Protein AF-A0A661AE64-F1 (afdb_monomer_lite)

Foldseek 3Di:
DDDDDDDVVVLVVVVVVLVVCLVVLPQEEEEEEDEPQLLVVHRCVVVVLVCVVRHNYYHHDYDPVCVVSCCVVNVPPDDDDDDDDPDD

Secondary structure (DSSP, 8-state):
-------HHHHHHHHHHHHHHHHTT-SEEEEEEE-HHHHTT-TTHHHHHHHHHH-SEEEEEE-GGGHHHHHHHHT--S----------

pLDDT: mean 91.34, std 11.49, range [39.94, 98.19]

Structure (mmCIF, N/CA/C/O backbone):
data_AF-A0A661AE64-F1
#
_entry.id   AF-A0A661AE64-F1
#
loop_
_atom_site.group_PDB
_atom_site.id
_atom_site.type_symbol
_atom_site.label_atom_id
_atom_site.label_alt_id
_atom_site.label_comp_id
_atom_site.label_asym_id
_atom_site.label_entity_id
_atom_site.label_seq_id
_atom_site.pdbx_PDB_ins_code
_atom_site.Cartn_x
_atom_site.Cartn_y
_atom_site.Cartn_z
_atom_site.occupancy
_atom_site.B_iso_or_equiv
_atom_site.auth_seq_id
_atom_site.auth_comp_id
_atom_site.auth_asym_id
_atom_site.auth_atom_id
_atom_site.pdbx_PDB_model_num
ATOM 1 N N . MET A 1 1 ? 15.179 -1.707 -15.273 1.00 55.88 1 MET A N 1
ATOM 2 C CA . MET A 1 1 ? 15.066 -1.236 -13.875 1.00 55.88 1 MET A CA 1
ATOM 3 C C . MET A 1 1 ? 15.880 0.041 -13.735 1.00 55.88 1 MET A C 1
ATOM 5 O O . MET A 1 1 ? 17.058 0.018 -14.068 1.00 55.88 1 MET A O 1
ATOM 9 N N . GLY A 1 2 ? 15.244 1.157 -13.364 1.00 63.19 2 GLY A N 1
ATOM 10 C CA . GLY A 1 2 ? 15.917 2.446 -13.152 1.00 63.19 2 GLY A CA 1
ATOM 11 C C . GLY A 1 2 ? 16.666 2.507 -11.816 1.00 63.19 2 GLY A C 1
ATOM 12 O O . GLY A 1 2 ? 16.576 1.588 -11.004 1.00 63.19 2 GLY A O 1
ATOM 13 N N . ARG A 1 3 ? 17.416 3.589 -11.584 1.00 64.69 3 ARG A N 1
ATOM 14 C CA . ARG A 1 3 ? 18.118 3.828 -10.316 1.00 64.69 3 ARG A CA 1
ATOM 15 C C . ARG A 1 3 ? 17.158 4.491 -9.330 1.00 64.69 3 ARG A C 1
ATOM 17 O O . ARG A 1 3 ? 16.749 5.625 -9.553 1.00 64.69 3 ARG A O 1
ATOM 24 N N . PHE A 1 4 ? 16.817 3.792 -8.255 1.00 70.69 4 PHE A N 1
ATOM 25 C CA . PHE A 1 4 ? 15.990 4.325 -7.172 1.00 70.69 4 PHE A CA 1
ATOM 26 C C . PHE A 1 4 ? 16.875 4.760 -6.003 1.00 70.69 4 PHE A C 1
ATOM 28 O O . PHE A 1 4 ? 17.886 4.119 -5.710 1.00 70.69 4 PHE A O 1
ATOM 35 N N . TYR A 1 5 ? 16.489 5.845 -5.338 1.00 75.31 5 TYR A N 1
ATOM 36 C CA . TYR A 1 5 ? 17.091 6.287 -4.084 1.00 75.31 5 TYR A CA 1
ATOM 37 C C . TYR A 1 5 ? 16.049 6.168 -2.978 1.00 75.31 5 TYR A C 1
ATOM 39 O O . TYR A 1 5 ? 15.026 6.846 -3.008 1.00 75.31 5 TYR A O 1
ATOM 47 N N . PHE A 1 6 ? 16.324 5.312 -1.998 1.00 80.44 6 PHE A N 1
ATOM 48 C CA . PHE A 1 6 ? 15.495 5.178 -0.807 1.00 80.44 6 PHE A CA 1
ATOM 49 C C . PHE A 1 6 ? 16.061 6.066 0.288 1.00 80.44 6 PHE A C 1
ATOM 51 O O . PHE A 1 6 ? 17.205 5.885 0.700 1.00 80.44 6 PHE A O 1
ATOM 58 N N . LEU A 1 7 ? 15.260 7.024 0.750 1.00 87.75 7 LEU A N 1
ATOM 59 C CA . LEU A 1 7 ? 15.591 7.863 1.895 1.00 87.75 7 LEU A CA 1
ATOM 60 C C . LEU A 1 7 ? 15.034 7.193 3.157 1.00 87.75 7 LEU A C 1
ATOM 62 O O . LEU A 1 7 ? 13.812 7.181 3.332 1.00 87.75 7 LEU A O 1
ATOM 66 N N . PRO A 1 8 ? 15.879 6.652 4.057 1.00 88.69 8 PRO A N 1
ATOM 67 C CA . PRO A 1 8 ? 15.404 5.996 5.275 1.00 88.69 8 PRO A CA 1
ATOM 68 C C . PRO A 1 8 ? 14.496 6.897 6.118 1.00 88.69 8 PRO A C 1
ATOM 70 O O . PRO A 1 8 ? 13.501 6.436 6.667 1.00 88.69 8 PRO A O 1
ATOM 73 N N . GLN A 1 9 ? 14.789 8.200 6.158 1.00 93.00 9 GLN A N 1
ATOM 74 C CA . GLN A 1 9 ? 13.980 9.194 6.864 1.00 93.00 9 GLN A CA 1
ATOM 75 C C . GLN A 1 9 ? 12.580 9.340 6.255 1.00 93.00 9 GLN A C 1
ATOM 77 O O . GLN A 1 9 ? 11.614 9.515 6.991 1.00 93.00 9 GLN A O 1
ATOM 82 N N . GLY A 1 10 ? 12.457 9.232 4.928 1.00 91.00 10 GLY A N 1
ATOM 83 C CA . GLY A 1 10 ? 11.162 9.239 4.245 1.00 91.00 10 GLY A CA 1
ATOM 84 C C . GLY A 1 10 ? 10.335 8.000 4.584 1.00 91.00 10 GLY A C 1
ATOM 85 O O . GLY A 1 10 ? 9.145 8.109 4.868 1.00 91.00 10 GLY A O 1
ATOM 86 N N . MET A 1 11 ? 10.982 6.833 4.657 1.00 89.94 11 MET A N 1
ATOM 87 C CA . MET A 1 11 ? 10.323 5.586 5.062 1.00 89.94 11 MET A CA 1
ATOM 88 C C . MET A 1 11 ? 9.835 5.642 6.515 1.00 89.94 11 MET A C 1
ATOM 90 O O . MET A 1 11 ? 8.707 5.253 6.807 1.00 89.94 11 MET A O 1
ATOM 94 N N . GLU A 1 12 ? 10.659 6.162 7.428 1.00 93.94 12 GLU A N 1
ATOM 95 C CA . GLU A 1 12 ? 10.265 6.373 8.826 1.00 93.94 12 GLU A CA 1
ATOM 96 C C . GLU A 1 12 ? 9.127 7.386 8.960 1.00 93.94 12 GLU A C 1
ATOM 98 O O . GLU A 1 12 ? 8.193 7.185 9.738 1.00 93.94 12 GLU A O 1
ATOM 103 N N . PHE A 1 13 ? 9.160 8.458 8.170 1.00 94.62 13 PHE A N 1
ATOM 104 C CA . PHE A 1 13 ? 8.074 9.425 8.135 1.00 94.62 13 PHE A CA 1
ATOM 105 C C . PHE A 1 13 ? 6.754 8.780 7.690 1.00 94.62 13 PHE A C 1
ATOM 10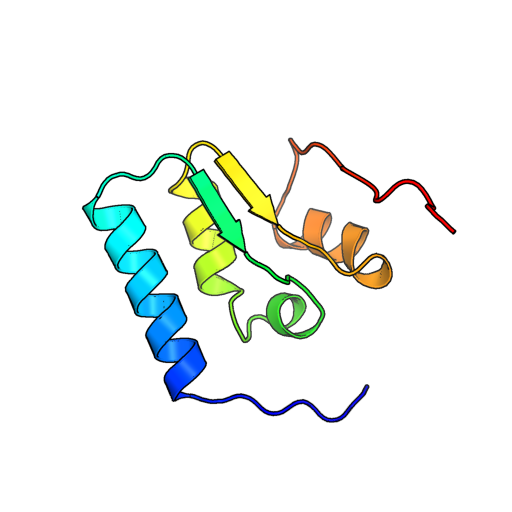7 O O . PHE A 1 13 ? 5.754 8.916 8.393 1.00 94.62 13 PHE A O 1
ATOM 114 N N . ALA A 1 14 ? 6.754 7.998 6.607 1.00 93.12 14 ALA A N 1
ATOM 115 C CA . ALA A 1 14 ? 5.569 7.269 6.150 1.00 93.12 14 ALA A CA 1
ATOM 116 C C . ALA A 1 14 ? 5.023 6.303 7.220 1.00 93.12 14 ALA A C 1
ATOM 118 O O . ALA A 1 14 ? 3.817 6.264 7.461 1.00 93.12 14 ALA A O 1
ATOM 119 N N . ARG A 1 15 ? 5.900 5.588 7.944 1.00 94.75 15 ARG A N 1
ATOM 120 C CA . ARG A 1 15 ? 5.496 4.730 9.077 1.00 94.75 15 ARG A CA 1
ATOM 121 C C . ARG A 1 15 ? 4.827 5.515 10.200 1.00 94.75 15 ARG A C 1
ATOM 123 O O . ARG A 1 15 ? 3.875 5.023 10.800 1.00 94.75 15 ARG A O 1
ATOM 130 N N . ARG A 1 16 ? 5.311 6.722 10.502 1.00 97.12 16 ARG A N 1
ATOM 131 C CA . ARG A 1 16 ? 4.693 7.600 11.507 1.00 97.12 16 ARG A CA 1
ATOM 132 C C . ARG A 1 16 ? 3.320 8.091 11.063 1.00 97.12 16 ARG A C 1
ATOM 134 O O . ARG A 1 16 ? 2.421 8.113 11.893 1.00 97.12 16 ARG A O 1
ATOM 141 N N . ILE A 1 17 ? 3.153 8.444 9.787 1.00 96.69 17 ILE A N 1
ATOM 142 C CA . ILE A 1 17 ? 1.847 8.828 9.230 1.00 96.69 17 ILE A CA 1
ATOM 143 C C . ILE A 1 17 ? 0.860 7.665 9.325 1.00 96.69 17 ILE A C 1
ATOM 145 O O . ILE A 1 17 ? -0.235 7.856 9.839 1.00 96.69 17 ILE A O 1
ATOM 149 N N . TYR A 1 18 ? 1.271 6.459 8.925 1.00 96.81 18 TYR A N 1
ATOM 150 C CA . TYR A 1 18 ? 0.448 5.257 9.067 1.00 96.81 18 TYR A CA 1
ATOM 151 C C . TYR A 1 18 ? 0.022 5.026 10.522 1.00 96.81 18 TYR A C 1
ATOM 153 O O . TYR A 1 18 ? -1.168 4.947 10.806 1.00 96.81 18 TYR A O 1
ATOM 161 N N . LYS A 1 19 ? 0.976 4.998 11.464 1.00 97.31 19 LYS A N 1
ATOM 162 C CA . LYS A 1 19 ? 0.666 4.827 12.893 1.00 97.31 19 LYS A CA 1
ATOM 163 C C . LYS A 1 19 ? -0.294 5.895 13.397 1.00 97.31 19 LYS A C 1
ATOM 165 O O . LYS A 1 19 ? -1.239 5.573 14.104 1.00 97.31 19 LYS A O 1
ATOM 170 N N . LYS A 1 20 ? -0.071 7.151 13.006 1.00 98.06 20 LYS A N 1
ATOM 171 C CA . LYS A 1 20 ? -0.932 8.249 13.427 1.00 98.06 20 LYS A CA 1
ATOM 172 C C . LYS A 1 20 ? -2.351 8.097 12.886 1.00 98.06 20 LYS A C 1
ATOM 174 O O . LYS A 1 20 ? -3.280 8.335 13.640 1.00 98.06 20 LYS A O 1
ATOM 179 N N . ALA A 1 21 ? -2.500 7.670 11.632 1.00 97.81 21 ALA A N 1
ATOM 180 C CA . ALA A 1 21 ? -3.799 7.430 11.013 1.00 97.81 21 ALA A CA 1
ATOM 181 C C . ALA A 1 21 ? -4.576 6.297 11.707 1.00 97.81 21 ALA A C 1
ATOM 183 O O . ALA A 1 21 ? -5.785 6.403 11.870 1.00 97.81 21 ALA A O 1
ATOM 184 N N . ILE A 1 22 ? -3.881 5.252 12.174 1.00 97.38 22 ILE A N 1
ATOM 185 C CA . ILE A 1 22 ? -4.485 4.210 13.020 1.00 97.38 22 ILE A CA 1
ATOM 186 C C . ILE A 1 22 ? -4.918 4.787 14.374 1.00 97.38 22 ILE A C 1
ATOM 188 O O . ILE A 1 22 ? -6.044 4.567 14.803 1.00 97.38 22 ILE A O 1
ATOM 192 N N . GLU A 1 23 ? -4.043 5.543 15.045 1.00 97.81 23 GLU A N 1
ATOM 193 C CA . GLU A 1 23 ? -4.335 6.151 16.354 1.00 97.81 23 GLU A CA 1
ATOM 194 C C . GLU A 1 23 ? -5.507 7.137 16.321 1.00 97.81 23 GLU A C 1
ATOM 196 O O . GLU A 1 23 ? -6.192 7.296 17.328 1.00 97.81 23 GLU A O 1
ATOM 201 N N . THR A 1 24 ? -5.697 7.848 15.209 1.00 97.62 24 THR A N 1
ATOM 202 C CA . THR A 1 24 ? -6.801 8.803 15.037 1.00 97.62 24 THR A CA 1
ATOM 203 C C . THR A 1 24 ? -8.025 8.188 14.370 1.00 97.62 24 THR A C 1
ATOM 205 O O . THR A 1 24 ? -8.969 8.921 14.092 1.00 97.62 24 THR A O 1
ATOM 208 N N . GLU A 1 25 ? -8.027 6.867 14.156 1.00 96.75 25 GLU A N 1
ATOM 209 C CA . GLU A 1 25 ? -9.138 6.120 13.557 1.00 96.75 25 GLU A CA 1
ATOM 210 C C . GLU A 1 25 ? -9.577 6.712 12.206 1.00 96.75 25 GLU A C 1
ATOM 212 O O . GLU A 1 25 ? -10.767 6.832 11.898 1.00 96.75 25 GLU A O 1
ATOM 217 N N . GLU A 1 26 ? -8.603 7.111 11.382 1.00 98.06 26 GLU A N 1
ATOM 218 C CA . GLU A 1 26 ? -8.898 7.593 10.038 1.00 98.06 26 GLU A CA 1
ATOM 219 C C . GLU A 1 26 ? -9.600 6.499 9.239 1.00 98.06 26 GLU A C 1
ATOM 221 O O . GLU A 1 26 ? -9.210 5.335 9.249 1.00 98.06 26 GLU A O 1
ATOM 226 N N . LYS A 1 27 ? -10.624 6.882 8.479 1.00 97.69 27 LYS A N 1
ATOM 227 C CA . LYS A 1 27 ? -11.345 5.946 7.603 1.00 97.69 27 LYS A CA 1
ATOM 228 C C . LYS A 1 27 ? -10.675 5.777 6.245 1.00 97.69 27 LYS A C 1
ATOM 230 O O . LYS A 1 27 ? -10.898 4.773 5.574 1.00 97.69 27 LYS A O 1
ATOM 235 N N . ASN A 1 28 ? -9.914 6.783 5.814 1.00 97.56 28 ASN A N 1
ATOM 236 C CA . ASN A 1 28 ? -9.339 6.868 4.476 1.00 97.56 28 ASN A CA 1
ATOM 237 C C . ASN A 1 28 ? -7.815 6.858 4.555 1.00 97.56 28 ASN A C 1
ATOM 239 O O . ASN A 1 28 ? -7.233 7.653 5.292 1.00 97.56 28 ASN A O 1
ATOM 243 N N . PHE A 1 29 ? -7.174 6.033 3.732 1.00 97.69 29 PHE A N 1
ATOM 244 C CA . PHE A 1 29 ? -5.720 5.992 3.633 1.00 97.69 29 PHE A CA 1
ATOM 245 C C . PHE A 1 29 ? -5.259 6.041 2.179 1.00 97.69 29 PHE A C 1
ATOM 247 O O . PHE A 1 29 ? -5.825 5.383 1.306 1.00 97.69 29 PHE A O 1
ATOM 254 N N . PHE A 1 30 ? -4.230 6.844 1.919 1.00 96.81 30 PHE A N 1
ATOM 255 C CA . PHE A 1 30 ? -3.725 7.113 0.576 1.00 96.81 30 PHE A CA 1
ATOM 256 C C . PHE A 1 30 ? -2.273 6.661 0.479 1.00 96.81 30 PHE A C 1
ATOM 258 O O . PHE A 1 30 ? -1.443 7.047 1.304 1.00 96.81 30 PHE A O 1
ATOM 265 N N . ILE A 1 31 ? -1.965 5.865 -0.542 1.00 95.44 31 ILE A N 1
ATOM 266 C CA . ILE A 1 31 ? -0.608 5.415 -0.848 1.00 95.44 31 ILE A CA 1
ATOM 267 C C . ILE A 1 31 ? -0.282 5.833 -2.279 1.00 95.44 31 ILE A C 1
ATOM 269 O O . ILE A 1 31 ? -0.920 5.387 -3.232 1.00 95.44 31 ILE A O 1
ATOM 273 N N . ASP A 1 32 ? 0.714 6.705 -2.412 1.00 92.38 32 ASP A N 1
ATOM 274 C CA . ASP A 1 32 ? 1.059 7.328 -3.692 1.00 92.38 32 ASP A CA 1
ATOM 275 C C . ASP A 1 32 ? 1.615 6.344 -4.720 1.00 92.38 32 ASP A C 1
ATOM 277 O O . ASP A 1 32 ? 1.443 6.572 -5.903 1.00 92.38 32 ASP A O 1
ATOM 281 N N . GLU A 1 33 ? 2.264 5.247 -4.320 1.00 92.75 33 GLU A N 1
ATOM 282 C CA . GLU A 1 33 ? 2.692 4.233 -5.285 1.00 92.75 33 GLU A CA 1
ATOM 283 C C . GLU A 1 33 ? 2.822 2.840 -4.654 1.00 92.75 33 GLU A C 1
ATOM 285 O O . GLU A 1 33 ? 3.473 2.677 -3.622 1.00 92.75 33 GLU A O 1
ATOM 290 N N . ILE A 1 34 ? 2.248 1.831 -5.316 1.00 95.12 34 ILE A N 1
ATOM 291 C CA . ILE A 1 34 ? 2.584 0.412 -5.143 1.00 95.12 34 ILE A CA 1
ATOM 292 C C . ILE A 1 34 ? 3.127 -0.114 -6.471 1.00 95.12 34 ILE A C 1
ATOM 294 O O . ILE A 1 34 ? 2.488 0.008 -7.524 1.00 95.12 34 ILE A O 1
ATOM 298 N N . GLY A 1 35 ? 4.319 -0.707 -6.426 1.00 94.38 35 GLY A N 1
ATOM 299 C CA . GLY A 1 35 ? 5.022 -1.133 -7.629 1.00 94.38 35 GLY A CA 1
ATOM 300 C C . GLY A 1 35 ? 5.958 -2.322 -7.408 1.00 94.38 35 GLY A C 1
ATOM 301 O O . GLY A 1 35 ? 5.735 -3.139 -6.513 1.00 94.38 35 GLY A O 1
ATOM 302 N N . PRO A 1 36 ? 7.021 -2.446 -8.229 1.00 94.44 36 PRO A N 1
ATOM 303 C CA . PRO A 1 36 ? 7.924 -3.596 -8.189 1.00 94.44 36 PRO A CA 1
ATOM 304 C C . PRO A 1 36 ? 8.551 -3.849 -6.815 1.00 94.44 36 PRO A C 1
ATOM 306 O O . PRO A 1 36 ? 8.761 -4.995 -6.433 1.00 94.44 36 PRO A O 1
ATOM 309 N N . LEU A 1 37 ? 8.827 -2.789 -6.054 1.00 92.88 37 LEU A N 1
ATOM 310 C CA . LEU A 1 37 ? 9.454 -2.907 -4.744 1.00 92.88 37 LEU A CA 1
ATOM 311 C C . LEU A 1 37 ? 8.536 -3.601 -3.733 1.00 92.88 37 LEU A C 1
ATOM 313 O O . LEU A 1 37 ? 8.961 -4.516 -3.030 1.00 92.88 37 LEU A O 1
ATOM 317 N N . GLU A 1 38 ? 7.271 -3.198 -3.680 1.00 95.31 38 GLU A N 1
ATOM 318 C CA . GLU A 1 38 ? 6.275 -3.795 -2.797 1.00 95.31 38 GLU A CA 1
ATOM 319 C C . GLU A 1 38 ? 5.906 -5.214 -3.235 1.00 95.31 38 GLU A C 1
ATOM 321 O O . GLU A 1 38 ? 5.661 -6.078 -2.391 1.00 95.31 38 GLU A O 1
ATOM 326 N N . LEU A 1 39 ? 5.949 -5.495 -4.542 1.00 96.44 39 LEU A N 1
ATOM 327 C CA . LEU A 1 39 ? 5.820 -6.858 -5.064 1.00 96.44 39 LEU A CA 1
ATOM 328 C C . LEU A 1 39 ? 6.946 -7.785 -4.567 1.00 96.44 39 LEU A C 1
ATOM 330 O O . LEU A 1 39 ? 6.703 -8.976 -4.363 1.00 96.44 39 LEU A O 1
ATOM 334 N N . GLU A 1 40 ? 8.132 -7.241 -4.282 1.00 95.50 40 GLU A N 1
ATOM 335 C CA . GLU A 1 40 ? 9.278 -7.938 -3.675 1.00 95.50 40 GLU A CA 1
ATOM 336 C C . GLU A 1 40 ? 9.288 -7.913 -2.130 1.00 95.50 40 GLU A C 1
ATOM 338 O O . GLU A 1 40 ? 10.321 -8.189 -1.520 1.00 95.50 40 GLU A O 1
ATOM 343 N N . ASP A 1 41 ? 8.173 -7.562 -1.479 1.00 96.00 41 ASP A N 1
ATOM 344 C CA . ASP A 1 41 ? 8.060 -7.454 -0.011 1.00 96.00 41 ASP A CA 1
ATOM 345 C C . ASP A 1 41 ? 9.005 -6.423 0.627 1.00 96.00 41 ASP A C 1
ATOM 347 O O . ASP A 1 41 ? 9.343 -6.486 1.809 1.00 96.00 41 ASP A O 1
ATOM 351 N N . LYS A 1 42 ? 9.406 -5.420 -0.153 1.00 92.50 42 LYS A N 1
ATOM 352 C CA . LYS A 1 42 ? 10.190 -4.272 0.306 1.00 92.50 42 LYS A CA 1
ATOM 353 C C . LYS A 1 42 ? 9.299 -3.030 0.383 1.00 92.50 42 LYS A C 1
ATOM 355 O O . LYS A 1 42 ? 8.085 -3.092 0.182 1.00 92.50 42 LYS A O 1
ATOM 360 N N . GLY A 1 43 ? 9.912 -1.890 0.704 1.00 91.38 43 GLY A N 1
ATOM 361 C CA . GLY A 1 43 ? 9.236 -0.596 0.675 1.00 91.38 43 GLY A CA 1
ATOM 362 C C . GLY A 1 43 ? 8.031 -0.551 1.610 1.00 91.38 43 GLY A C 1
ATOM 363 O O . GLY A 1 43 ? 8.167 -0.766 2.819 1.00 91.38 43 GLY A O 1
ATOM 364 N N . PHE A 1 44 ? 6.861 -0.276 1.039 1.00 93.56 44 PHE A N 1
ATOM 365 C CA . PHE A 1 44 ? 5.596 -0.174 1.763 1.00 93.56 44 PHE A CA 1
ATOM 366 C C . PHE A 1 44 ? 4.754 -1.457 1.756 1.00 93.56 44 PHE A C 1
ATOM 368 O O . PHE A 1 44 ? 3.608 -1.401 2.187 1.00 93.56 44 PHE A O 1
ATOM 375 N N . SER A 1 45 ? 5.291 -2.618 1.350 1.00 95.44 45 SER A N 1
ATOM 376 C CA . SER A 1 45 ? 4.505 -3.865 1.227 1.00 95.44 45 SER A CA 1
ATOM 377 C C . SER A 1 45 ? 3.766 -4.222 2.520 1.00 95.44 45 SER A C 1
ATOM 379 O O . SER A 1 45 ? 2.567 -4.500 2.504 1.00 95.44 45 SER A O 1
ATOM 381 N N . HIS A 1 46 ? 4.464 -4.140 3.657 1.00 94.44 46 HIS A N 1
ATOM 382 C CA . HIS A 1 46 ? 3.875 -4.406 4.970 1.00 94.44 46 HIS A CA 1
ATOM 383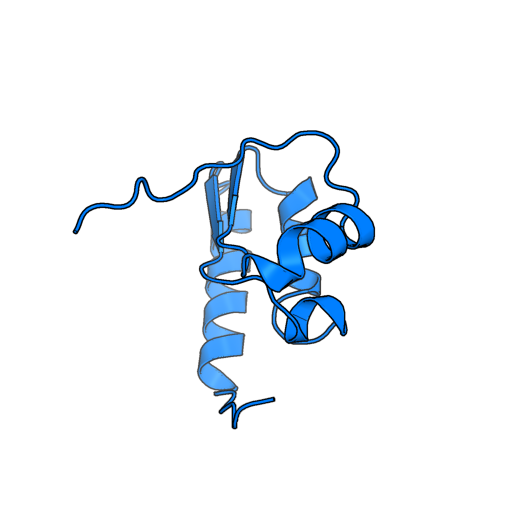 C C . HIS A 1 46 ? 2.794 -3.385 5.339 1.00 94.44 46 HIS A C 1
ATOM 385 O O . HIS A 1 46 ? 1.705 -3.778 5.733 1.00 94.44 46 HIS A O 1
ATOM 391 N N . ILE A 1 47 ? 3.059 -2.089 5.134 1.00 95.38 47 ILE A N 1
ATOM 392 C CA . ILE A 1 47 ? 2.076 -1.029 5.406 1.00 95.38 47 ILE A CA 1
ATOM 393 C C . ILE A 1 47 ? 0.837 -1.221 4.535 1.00 95.38 47 ILE A C 1
ATOM 395 O O . ILE A 1 47 ? -0.273 -1.083 5.028 1.00 95.38 47 ILE A O 1
ATOM 399 N N . PHE A 1 48 ? 1.010 -1.555 3.256 1.00 97.06 48 PHE A N 1
ATOM 400 C CA . PHE A 1 48 ? -0.111 -1.764 2.352 1.00 97.06 48 PHE A CA 1
ATOM 401 C C . PHE A 1 48 ? -0.946 -2.974 2.769 1.00 97.06 48 PHE A C 1
ATOM 403 O O . PHE A 1 48 ? -2.164 -2.866 2.852 1.00 97.06 48 PHE A O 1
ATOM 410 N N . ARG A 1 49 ? -0.303 -4.098 3.110 1.00 96.81 49 ARG A N 1
ATOM 411 C CA . ARG A 1 49 ? -0.997 -5.292 3.608 1.00 96.81 49 ARG A CA 1
ATOM 412 C C . ARG A 1 49 ? -1.794 -5.003 4.877 1.00 96.81 49 ARG A C 1
ATOM 414 O O . ARG A 1 49 ? -2.952 -5.395 4.949 1.00 96.81 49 ARG A O 1
ATOM 421 N N . ASP A 1 50 ? -1.196 -4.309 5.838 1.00 96.00 50 ASP A N 1
ATOM 422 C CA . ASP A 1 50 ? -1.876 -3.984 7.091 1.00 96.00 50 ASP A CA 1
ATOM 423 C C . ASP A 1 50 ? -3.006 -2.968 6.858 1.00 96.00 50 ASP A C 1
ATOM 425 O O . ASP A 1 50 ? -4.096 -3.097 7.423 1.00 96.00 50 ASP A O 1
ATOM 429 N N . ALA A 1 51 ? -2.781 -1.989 5.974 1.00 96.06 51 ALA A N 1
ATOM 430 C CA . ALA A 1 51 ? -3.768 -0.980 5.614 1.00 96.06 51 ALA A CA 1
ATOM 431 C C . ALA A 1 51 ? -5.042 -1.613 5.044 1.00 96.06 51 ALA A C 1
ATOM 433 O O . ALA A 1 51 ? -6.121 -1.198 5.458 1.00 96.06 51 ALA A O 1
ATOM 434 N N . LEU A 1 52 ? -4.926 -2.652 4.197 1.00 95.75 52 LEU A N 1
ATOM 435 C CA . LEU A 1 52 ? -6.058 -3.396 3.604 1.00 95.75 52 LEU A CA 1
ATOM 436 C C . LEU A 1 52 ? -7.061 -3.928 4.631 1.00 95.75 52 LEU A C 1
ATOM 438 O O . LEU A 1 52 ? -8.222 -4.130 4.293 1.00 95.75 52 LEU A O 1
ATOM 442 N N . THR A 1 53 ? -6.626 -4.141 5.871 1.00 94.75 53 THR A N 1
ATOM 443 C CA . THR A 1 53 ? -7.488 -4.597 6.970 1.00 94.75 53 THR A CA 1
ATOM 444 C C . THR A 1 53 ? -7.760 -3.531 8.028 1.00 94.75 53 THR A C 1
ATOM 446 O O . THR A 1 53 ? -8.573 -3.763 8.918 1.00 94.75 53 THR A O 1
ATOM 449 N N . SER A 1 54 ? -7.075 -2.388 7.964 1.00 96.12 54 SER A N 1
ATOM 450 C CA . SER A 1 54 ? -7.120 -1.362 9.013 1.00 96.12 54 SER A CA 1
ATOM 451 C C . SER A 1 54 ? -7.945 -0.130 8.645 1.00 96.12 54 SER A C 1
ATOM 453 O O . SER A 1 54 ? -8.330 0.618 9.537 1.00 96.12 54 SER A O 1
ATOM 455 N N . PHE A 1 55 ? -8.211 0.096 7.358 1.00 97.50 55 PHE A N 1
ATOM 456 C CA . PHE A 1 55 ? -8.942 1.268 6.877 1.00 97.50 55 PHE A CA 1
ATOM 457 C C . PHE A 1 55 ? -10.20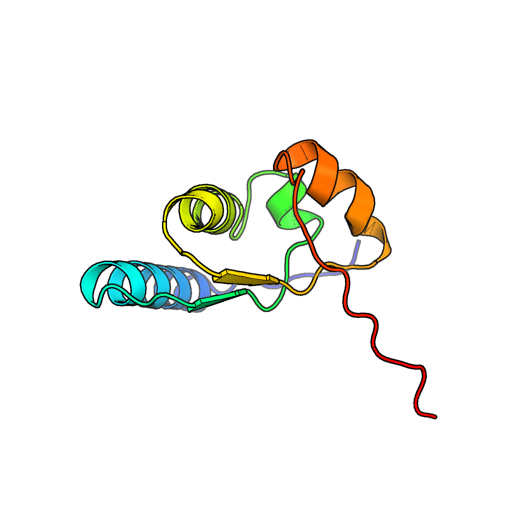3 0.860 6.120 1.00 97.50 55 PHE A C 1
ATOM 459 O O . PHE A 1 55 ? -10.215 -0.147 5.418 1.00 97.50 55 PHE A O 1
ATOM 466 N N . GLU A 1 56 ? -11.252 1.679 6.220 1.00 96.44 56 GLU A N 1
ATOM 467 C CA . GLU A 1 56 ? -12.492 1.471 5.461 1.00 96.44 56 GLU A CA 1
ATOM 468 C C . GLU A 1 56 ? -12.277 1.705 3.960 1.00 96.44 56 GLU A C 1
ATOM 470 O O . GLU A 1 56 ? -12.830 0.988 3.132 1.00 96.44 56 GLU A O 1
ATOM 475 N N . ASN A 1 57 ? -11.480 2.717 3.603 1.00 96.62 57 ASN A N 1
ATOM 476 C CA . ASN A 1 57 ? -11.228 3.096 2.218 1.00 96.62 57 ASN A CA 1
ATOM 477 C C . ASN A 1 57 ? -9.735 3.294 1.975 1.00 96.62 57 ASN A C 1
ATOM 479 O O . ASN A 1 57 ? -9.067 4.052 2.686 1.00 96.62 57 ASN A O 1
ATOM 483 N N . ILE A 1 58 ? -9.220 2.661 0.923 1.00 96.56 58 ILE A N 1
ATOM 484 C CA . ILE A 1 58 ? -7.811 2.754 0.544 1.00 96.56 58 ILE A CA 1
ATOM 485 C C . ILE A 1 58 ? -7.714 3.186 -0.904 1.00 96.56 58 ILE A C 1
ATOM 487 O O . ILE A 1 58 ? -8.304 2.581 -1.799 1.00 96.56 58 ILE A O 1
ATOM 491 N N . TYR A 1 59 ? -6.927 4.228 -1.122 1.00 96.94 59 TYR A N 1
ATOM 492 C CA . TYR A 1 59 ? -6.651 4.779 -2.434 1.00 96.94 59 TYR A CA 1
ATOM 493 C C . TYR A 1 59 ? -5.178 4.571 -2.729 1.00 96.94 59 TYR A C 1
ATOM 495 O O . TYR A 1 59 ? -4.308 5.021 -1.984 1.00 96.94 59 TYR A O 1
ATOM 503 N N . VAL A 1 60 ? -4.903 3.872 -3.820 1.00 96.25 60 VAL A N 1
ATOM 504 C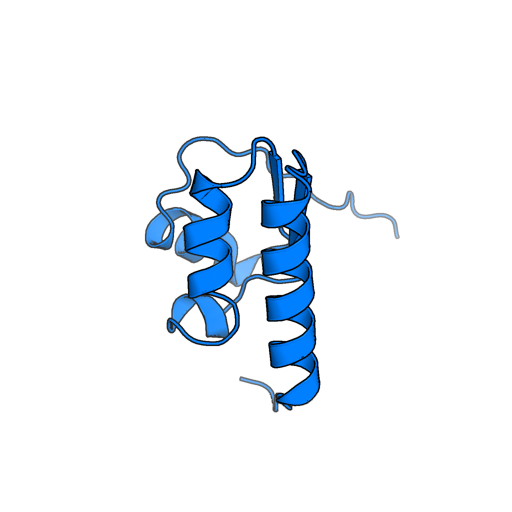 CA . VAL A 1 60 ? -3.548 3.510 -4.205 1.00 96.25 60 VAL A CA 1
ATOM 505 C C . VAL A 1 60 ? -3.333 3.812 -5.674 1.00 96.25 60 VAL A C 1
ATOM 507 O O . VAL A 1 60 ? -4.166 3.465 -6.514 1.00 96.25 60 VAL A O 1
ATOM 510 N N . VAL A 1 61 ? -2.207 4.440 -5.998 1.00 96.06 61 VAL A N 1
ATOM 511 C CA . VAL A 1 61 ? -1.745 4.484 -7.385 1.00 96.06 61 VAL A CA 1
ATOM 512 C C . VAL A 1 61 ? -0.898 3.245 -7.625 1.00 96.06 61 VAL A C 1
ATOM 514 O O . VAL A 1 61 ? 0.053 2.955 -6.899 1.00 96.06 61 VAL A O 1
ATOM 517 N N . VAL A 1 62 ? -1.251 2.495 -8.659 1.00 94.88 62 VAL A N 1
ATOM 518 C CA . VAL A 1 62 ? -0.513 1.304 -9.068 1.00 94.88 62 VAL A CA 1
ATOM 519 C C . VAL A 1 62 ? 0.065 1.572 -10.445 1.00 94.88 62 VAL A C 1
ATOM 521 O O . VAL A 1 62 ? -0.648 2.037 -11.339 1.00 94.88 62 VAL A O 1
ATOM 524 N N . ARG A 1 63 ? 1.356 1.279 -10.639 1.00 90.75 63 ARG A N 1
ATOM 525 C CA . ARG A 1 63 ? 1.940 1.290 -11.989 1.00 90.75 63 ARG A CA 1
ATOM 526 C C . ARG A 1 63 ? 1.144 0.334 -12.870 1.00 90.75 63 ARG A C 1
ATOM 528 O O . ARG A 1 63 ? 0.955 -0.814 -12.485 1.00 90.75 63 ARG A O 1
ATOM 535 N N . GLU A 1 64 ? 0.732 0.771 -14.059 1.00 91.81 64 GLU A N 1
ATOM 536 C CA . GLU A 1 64 ? -0.131 -0.036 -14.938 1.00 91.81 64 GLU A CA 1
ATOM 537 C C . GLU A 1 64 ? 0.453 -1.431 -15.214 1.00 91.81 64 GLU A C 1
ATOM 539 O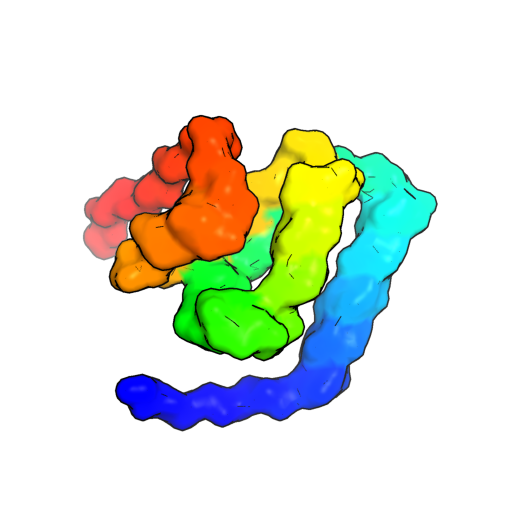 O . GLU A 1 64 ? -0.254 -2.428 -15.110 1.00 91.81 64 GLU A O 1
ATOM 544 N N . SER A 1 65 ? 1.767 -1.520 -15.436 1.00 94.62 65 SER A N 1
ATOM 545 C CA . SER A 1 65 ? 2.479 -2.788 -15.646 1.00 94.62 65 SER A CA 1
ATOM 546 C C . SER A 1 65 ? 2.487 -3.732 -14.436 1.00 94.62 65 SER A C 1
ATOM 548 O O . SER A 1 65 ? 2.894 -4.877 -14.574 1.00 94.62 65 SER A O 1
ATOM 550 N N . CYS A 1 66 ? 2.122 -3.250 -13.249 1.00 96.44 66 CYS A N 1
ATOM 551 C CA . CYS A 1 66 ? 2.112 -4.006 -11.998 1.00 96.44 66 CYS A CA 1
ATOM 552 C C . CYS A 1 66 ? 0.694 -4.336 -11.516 1.00 96.44 66 CYS A C 1
ATOM 554 O O . CYS A 1 66 ? 0.564 -5.006 -10.495 1.00 96.44 66 CYS A O 1
ATOM 556 N N . LEU A 1 67 ? -0.359 -3.871 -12.201 1.00 95.88 67 LEU A N 1
ATOM 557 C CA . LEU A 1 67 ? -1.735 -3.950 -11.703 1.00 95.88 67 LEU A CA 1
ATOM 558 C C . LEU A 1 67 ? -2.166 -5.391 -11.394 1.00 95.88 67 LEU A C 1
ATOM 560 O O . LEU A 1 67 ? -2.570 -5.676 -10.267 1.00 95.88 67 LEU A O 1
ATOM 564 N N . ASP A 1 68 ? -2.017 -6.299 -12.357 1.00 97.44 68 ASP A N 1
ATOM 565 C CA . ASP A 1 68 ? -2.435 -7.699 -12.205 1.00 97.44 68 ASP A CA 1
ATOM 566 C C . ASP A 1 6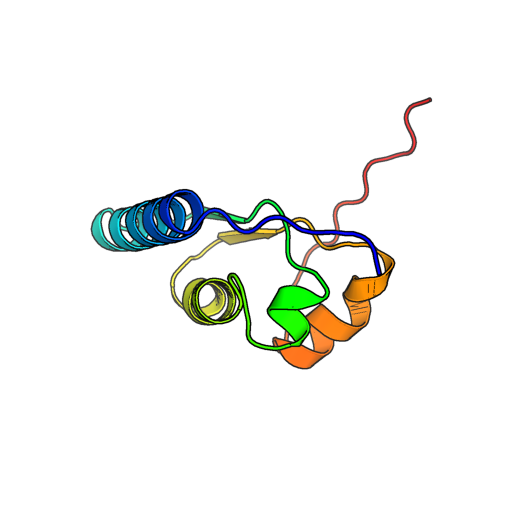8 ? -1.633 -8.423 -11.114 1.00 97.44 68 ASP A C 1
ATOM 568 O O . ASP A 1 68 ? -2.182 -9.186 -10.314 1.00 97.44 68 ASP A O 1
ATOM 572 N N . ASP A 1 69 ? -0.329 -8.145 -11.031 1.00 98.19 69 ASP A N 1
ATOM 573 C CA . ASP A 1 69 ? 0.543 -8.721 -10.010 1.00 98.19 69 ASP A CA 1
ATOM 574 C C . ASP A 1 69 ? 0.190 -8.213 -8.609 1.00 98.19 69 ASP A C 1
ATOM 576 O O . ASP A 1 69 ? 0.216 -8.990 -7.653 1.00 98.19 69 ASP A O 1
ATOM 580 N N . VAL A 1 70 ? -0.179 -6.935 -8.479 1.00 97.50 70 VAL A N 1
ATOM 581 C CA . VAL A 1 70 ? -0.630 -6.334 -7.217 1.00 97.50 70 VAL A CA 1
ATOM 582 C C . VAL A 1 70 ? -1.959 -6.942 -6.786 1.00 97.50 70 VAL A C 1
ATOM 584 O O . VAL A 1 70 ? -2.066 -7.406 -5.650 1.00 97.50 70 VAL A O 1
ATOM 587 N N . ILE A 1 71 ? -2.940 -7.025 -7.690 1.00 97.62 71 ILE A N 1
ATOM 588 C CA . ILE A 1 71 ? -4.237 -7.657 -7.412 1.00 97.62 71 ILE A CA 1
ATOM 589 C C . ILE A 1 71 ? -4.028 -9.085 -6.901 1.00 97.62 71 ILE A C 1
ATOM 591 O O . ILE A 1 71 ? -4.555 -9.453 -5.849 1.00 97.62 71 ILE A O 1
ATOM 595 N N . ARG A 1 72 ? -3.190 -9.870 -7.590 1.00 98.06 72 ARG A N 1
ATOM 596 C CA . ARG A 1 72 ? -2.906 -11.260 -7.220 1.00 98.06 72 ARG A CA 1
ATOM 597 C C . ARG A 1 72 ? -2.134 -11.384 -5.905 1.00 98.06 72 ARG A C 1
ATOM 599 O O . ARG A 1 72 ? -2.495 -12.215 -5.077 1.00 98.06 72 ARG A O 1
ATOM 606 N N . LYS A 1 73 ? -1.069 -10.599 -5.694 1.00 97.88 73 LYS A N 1
ATOM 607 C CA . LYS A 1 73 ? -0.206 -10.703 -4.498 1.00 97.88 73 LYS A CA 1
ATOM 608 C C . LYS A 1 73 ? -0.933 -10.278 -3.222 1.00 97.88 73 LYS A C 1
ATOM 610 O O . LYS A 1 73 ? -0.706 -10.871 -2.164 1.00 97.88 73 LYS A O 1
ATOM 615 N N . PHE A 1 74 ? -1.761 -9.240 -3.311 1.00 96.75 74 PHE A N 1
ATOM 616 C CA . PHE A 1 74 ? -2.463 -8.670 -2.161 1.00 96.75 74 PHE A CA 1
ATOM 617 C C . PHE A 1 74 ? -3.906 -9.175 -2.015 1.00 96.75 74 PHE A C 1
ATOM 619 O O . PHE A 1 74 ? -4.549 -8.853 -1.023 1.00 96.75 74 PHE A O 1
ATOM 626 N N . GLY A 1 75 ? -4.394 -10.012 -2.940 1.00 96.44 75 GLY A N 1
ATOM 627 C CA . GLY A 1 75 ? -5.715 -10.641 -2.846 1.00 96.44 75 GLY A CA 1
ATOM 628 C C . GLY A 1 75 ? -6.867 -9.646 -2.984 1.00 96.44 75 GLY A C 1
ATOM 629 O O . GLY A 1 75 ? -7.856 -9.746 -2.260 1.00 96.44 75 GLY A O 1
ATOM 630 N N . LEU A 1 76 ? -6.725 -8.661 -3.877 1.00 95.75 76 LEU A N 1
ATOM 631 C CA . LEU A 1 76 ? -7.701 -7.583 -4.051 1.00 95.75 76 LEU A CA 1
ATOM 632 C C . LEU A 1 76 ? -8.917 -8.084 -4.842 1.00 95.75 76 LEU A C 1
ATOM 634 O O . LEU A 1 76 ? -8.921 -8.064 -6.070 1.00 95.75 76 LEU A O 1
ATOM 638 N N . ASN A 1 77 ? -9.950 -8.537 -4.134 1.00 93.00 77 ASN A N 1
ATOM 639 C CA . ASN A 1 77 ? -11.178 -9.042 -4.762 1.00 93.00 77 ASN A CA 1
ATOM 640 C C . ASN A 1 77 ? -12.205 -7.935 -5.039 1.00 93.00 77 ASN A C 1
ATOM 642 O O . ASN A 1 77 ? -13.004 -8.048 -5.965 1.00 93.00 77 ASN A O 1
ATOM 646 N N . GLU A 1 78 ? -12.170 -6.858 -4.254 1.00 93.94 78 GLU A N 1
ATOM 647 C CA . GLU A 1 78 ? -13.076 -5.717 -4.371 1.00 93.94 78 GLU A CA 1
ATOM 648 C C . GLU A 1 78 ? -12.253 -4.445 -4.560 1.00 93.94 78 GLU A C 1
ATOM 650 O O . GLU A 1 78 ? -11.562 -3.986 -3.652 1.00 93.94 78 GLU A O 1
ATOM 655 N N . TYR A 1 79 ? -12.288 -3.887 -5.768 1.00 95.88 79 TYR A N 1
ATOM 656 C CA . TYR A 1 79 ? -11.597 -2.643 -6.084 1.00 95.88 79 TYR A CA 1
ATOM 657 C C . TYR A 1 79 ? -12.318 -1.883 -7.194 1.00 95.88 79 TYR A C 1
ATOM 659 O O . TYR A 1 79 ? -12.997 -2.457 -8.047 1.00 95.88 79 TYR A O 1
ATOM 667 N N . LYS A 1 80 ? -12.121 -0.564 -7.211 1.00 96.44 80 LYS A N 1
ATOM 668 C CA . LYS A 1 80 ? -12.537 0.300 -8.314 1.00 96.44 80 LYS A CA 1
ATOM 669 C C . LYS A 1 80 ? -11.301 0.868 -8.988 1.00 96.44 80 LYS A C 1
ATOM 671 O O . LYS A 1 80 ? -10.535 1.601 -8.371 1.00 96.44 80 LYS A O 1
ATOM 676 N N . LEU A 1 81 ? -11.131 0.562 -10.270 1.00 95.19 81 LEU A N 1
ATOM 677 C CA . LEU A 1 81 ? -10.060 1.151 -11.061 1.00 95.19 81 LEU A CA 1
ATOM 678 C C . LEU A 1 81 ? -10.479 2.546 -11.535 1.00 95.19 81 LEU A C 1
ATOM 680 O O . LEU A 1 81 ? -11.487 2.698 -12.225 1.00 95.19 81 LEU A O 1
ATOM 684 N N . VAL A 1 82 ? -9.687 3.556 -11.185 1.00 93.00 82 VAL A N 1
ATOM 685 C CA . VAL A 1 82 ? -9.805 4.909 -11.733 1.00 93.00 82 VAL A CA 1
ATOM 686 C C . VAL A 1 82 ? -8.622 5.119 -12.663 1.00 93.00 82 VAL A C 1
ATOM 688 O O . VAL A 1 82 ? -7.475 5.136 -12.223 1.00 93.00 82 VAL A O 1
ATOM 691 N N . ARG A 1 83 ? -8.890 5.242 -13.962 1.00 87.56 83 ARG A N 1
ATOM 692 C CA . ARG A 1 83 ? -7.870 5.610 -14.945 1.00 87.56 83 ARG A CA 1
ATOM 693 C C . ARG A 1 83 ? -7.890 7.124 -15.101 1.00 87.56 83 ARG A C 1
ATOM 695 O O . ARG A 1 83 ? -8.958 7.730 -15.102 1.00 87.56 83 ARG A O 1
ATOM 702 N N . LYS A 1 84 ? -6.715 7.736 -15.236 1.00 77.19 84 LYS A N 1
ATOM 703 C CA . LYS A 1 84 ? -6.646 9.110 -15.727 1.00 77.19 84 LYS A CA 1
ATOM 704 C C . LYS A 1 84 ? -7.143 9.070 -17.172 1.00 77.19 84 LYS A C 1
ATOM 706 O O . LYS A 1 84 ? -6.470 8.478 -18.015 1.00 77.19 84 LYS A O 1
ATOM 711 N N . ASP A 1 85 ? -8.312 9.647 -17.444 1.00 71.75 85 ASP A N 1
ATOM 712 C CA . ASP A 1 85 ? -8.736 9.891 -18.820 1.00 71.75 85 ASP A CA 1
ATOM 713 C C . ASP A 1 85 ? -7.627 10.690 -19.500 1.00 71.75 85 ASP A C 1
ATOM 715 O O . ASP A 1 85 ? -7.100 11.639 -18.911 1.00 71.75 85 ASP A O 1
ATOM 719 N N . GLY A 1 86 ? -7.206 10.244 -20.685 1.00 55.25 86 GLY A N 1
ATOM 720 C CA . GLY A 1 86 ? -6.126 10.852 -21.455 1.00 55.25 86 GLY A CA 1
ATOM 721 C C . GLY A 1 86 ? -6.464 12.291 -21.840 1.00 55.25 86 GLY A C 1
ATOM 722 O O . GLY A 1 86 ? -6.888 12.555 -22.957 1.00 55.25 86 GLY A O 1
ATOM 723 N N . GLY A 1 87 ? -6.305 13.216 -20.898 1.00 47.91 87 GLY A N 1
ATOM 724 C CA . GLY A 1 87 ? -6.220 14.642 -21.137 1.00 47.91 87 GLY A CA 1
ATOM 725 C C . GLY A 1 87 ? -4.840 14.937 -21.705 1.00 47.91 87 GLY A C 1
ATOM 726 O O . GLY A 1 87 ? -3.838 14.608 -21.065 1.00 47.91 87 GLY A O 1
ATOM 727 N N . ILE A 1 88 ? -4.875 15.477 -22.923 1.00 39.94 88 ILE A N 1
ATOM 728 C CA . ILE A 1 88 ? -3.785 15.905 -23.811 1.00 39.94 88 ILE A CA 1
ATOM 729 C C . ILE A 1 88 ? -2.672 16.624 -23.041 1.00 39.94 88 ILE A C 1
ATOM 731 O O . ILE A 1 88 ? -3.011 17.496 -22.208 1.00 39.94 88 ILE A O 1
#

Sequence (88 aa):
MGRFYFLPQGMEFARRIYKKAIETEEKNFFIDEIGPLELEDKGFSHIFRDALTSFENIYVVVRESCLDDVIRKFGLNEYKLVRKDGGI

Radius of gyration: 13.73 Å; chains: 1; bounding box: 31×27×40 Å